Protein AF-A0A5E4R726-F1 (afdb_monomer_lite)

InterPro domains:
  IPR000719 Protein kinase domain [PS50011] (1-165)
  IPR001245 Serine-threonine/tyrosine-protein kinase, catalytic domain [PF07714] (75-159)
  IPR011009 Protein kinase-like domain superfamily [SSF56112] (16-161)
  IPR050122 Receptor Tyrosine Kinase [PTHR24416] (76-166)

Foldseek 3Di:
DDDDDDDDDDDDDDPVPVQVDQPPDDDPPDWHFPHWDDDPPPDIGTDTDDDPCPDPLCVLDVVPDDDDPVQLDPWALQCPDPVHDDDQLRVLLSQLVVVLCVLQSVPDRQDDDDSVCLVVRLVPRDDRPPDDPCCCVQSRSQSSPNPSVSRDGVVVNVVVVVVVVVVVD

Sequence (169 aa):
MDGARQPRVSEEGSGREEVDAPGSLQHINIVEILGYSWDHGSDVLIVMEYLEEGSLNYYLKFQGDKLRISHLLKYAPESAVEPWHFSTKSDVWSYGVTAWEIFTRARHEVPRFDVERPRERAACFQIPEGCPSEIFRHLMKDCWALDPNMRPKFIDLIHMCKRFIDEYK

Organism: NCBI:txid189913

Radius of gyration: 20.61 Å; chains: 1; bounding box: 39×37×75 Å

Secondary structure (DSSP, 8-state):
-----PPP-----SSSTTTS-TTS---TTS--EEEEEE-SSSPEEEEE---TT--HHHHHHTTS----GGGT----GGGSSSSP---HHHHHHHHHHHHHHHHTTT-SPPPP--TT-HHHHHHH-PPPTT--HHHIIIIIIGGG-SSGGGSPPHHHHHHHHHHHHHH--

pLDDT: mean 76.46, std 18.39, range [31.94, 97.38]

Structure (mmCIF, N/CA/C/O backbone):
data_AF-A0A5E4R726-F1
#
_entry.id   AF-A0A5E4R726-F1
#
loop_
_atom_site.group_PDB
_atom_site.id
_atom_site.type_symbol
_atom_site.label_atom_id
_atom_site.label_alt_id
_atom_site.label_comp_id
_atom_site.label_asym_id
_atom_site.label_entity_id
_atom_site.label_seq_id
_atom_site.pdbx_PDB_ins_code
_atom_site.Cartn_x
_atom_site.Cartn_y
_atom_site.Cartn_z
_atom_site.occupancy
_atom_site.B_iso_or_equiv
_atom_site.auth_seq_id
_atom_site.auth_comp_id
_atom_site.auth_asym_id
_atom_site.auth_atom_id
_atom_site.pdbx_PDB_model_num
ATOM 1 N N . MET A 1 1 ? 6.542 -8.229 -60.021 1.00 38.91 1 MET A N 1
ATOM 2 C CA . MET A 1 1 ? 7.242 -9.075 -59.040 1.00 38.91 1 MET A CA 1
ATOM 3 C C . MET A 1 1 ? 8.365 -8.232 -58.488 1.00 38.91 1 MET A C 1
ATOM 5 O O . MET A 1 1 ? 9.374 -8.132 -59.154 1.00 38.91 1 MET A O 1
ATOM 9 N N . ASP A 1 2 ? 8.161 -7.591 -57.346 1.00 31.94 2 ASP A N 1
ATOM 10 C CA . ASP A 1 2 ? 9.264 -7.082 -56.533 1.00 31.94 2 ASP A CA 1
ATOM 11 C C . ASP A 1 2 ? 8.820 -7.211 -55.083 1.00 31.94 2 ASP A C 1
ATOM 13 O O . ASP A 1 2 ? 7.809 -6.649 -54.661 1.00 31.94 2 ASP A O 1
ATOM 17 N N . GLY A 1 3 ? 9.484 -8.131 -54.387 1.00 32.69 3 GLY A N 1
ATOM 18 C CA . GLY A 1 3 ? 9.099 -8.611 -53.073 1.00 32.69 3 GLY A CA 1
ATOM 19 C C . GLY A 1 3 ? 9.516 -7.627 -51.992 1.00 32.69 3 GLY A C 1
ATOM 20 O O . GLY A 1 3 ? 10.701 -7.345 -51.820 1.00 32.69 3 GLY A O 1
ATOM 21 N N . ALA A 1 4 ? 8.530 -7.156 -51.231 1.00 32.84 4 ALA A N 1
ATOM 22 C CA . ALA A 1 4 ? 8.738 -6.451 -49.978 1.00 32.84 4 ALA A CA 1
ATOM 23 C C . ALA A 1 4 ? 9.521 -7.353 -49.010 1.00 32.84 4 ALA A C 1
ATOM 25 O O . ALA A 1 4 ? 9.029 -8.382 -48.543 1.00 32.84 4 ALA A O 1
ATOM 26 N N . ARG A 1 5 ? 10.772 -6.983 -48.736 1.00 34.66 5 ARG A N 1
ATOM 27 C CA . ARG A 1 5 ? 11.630 -7.661 -47.767 1.00 34.66 5 ARG A CA 1
ATOM 28 C C . ARG A 1 5 ? 11.375 -7.028 -46.395 1.00 34.66 5 ARG A C 1
ATOM 30 O O . ARG A 1 5 ? 11.817 -5.914 -46.141 1.00 34.66 5 ARG A O 1
ATOM 37 N N . GLN A 1 6 ? 10.636 -7.730 -45.536 1.00 34.84 6 GLN A N 1
ATOM 38 C CA . GLN A 1 6 ? 10.488 -7.383 -44.116 1.00 34.84 6 GLN A CA 1
ATOM 39 C C . GLN A 1 6 ? 11.869 -7.381 -43.430 1.00 34.84 6 GLN A C 1
ATOM 41 O O . GLN A 1 6 ? 12.623 -8.345 -43.617 1.00 34.84 6 GLN A O 1
ATOM 46 N N . PRO A 1 7 ? 12.225 -6.365 -42.623 1.00 33.47 7 PRO A N 1
ATOM 47 C CA . PRO A 1 7 ? 13.367 -6.469 -41.731 1.00 33.47 7 PRO A CA 1
ATOM 48 C C . PRO A 1 7 ? 12.990 -7.265 -40.476 1.00 33.47 7 PRO A C 1
ATOM 50 O O . PRO A 1 7 ? 11.919 -7.095 -39.897 1.00 33.47 7 PRO A O 1
ATOM 53 N N . ARG A 1 8 ? 13.896 -8.169 -40.094 1.00 33.66 8 ARG A N 1
ATOM 54 C CA . ARG A 1 8 ? 13.818 -9.034 -38.913 1.00 33.66 8 ARG A CA 1
ATOM 55 C C . ARG A 1 8 ? 13.822 -8.198 -37.636 1.00 33.66 8 ARG A C 1
ATOM 57 O O . ARG A 1 8 ? 14.671 -7.325 -37.484 1.00 33.66 8 ARG A O 1
ATOM 64 N N . VAL A 1 9 ? 12.925 -8.532 -36.714 1.00 37.53 9 VAL A N 1
ATOM 65 C CA . VAL A 1 9 ? 12.929 -8.018 -35.342 1.00 37.53 9 VAL A CA 1
ATOM 66 C C . VAL A 1 9 ? 14.068 -8.701 -34.585 1.00 37.53 9 VAL A C 1
ATOM 68 O O . VAL A 1 9 ? 14.033 -9.913 -34.387 1.00 37.53 9 VAL A O 1
ATOM 71 N N . SER A 1 10 ? 15.089 -7.936 -34.208 1.00 32.03 10 SER A N 1
ATOM 72 C CA . SER A 1 10 ? 16.091 -8.333 -33.218 1.00 32.03 10 SER A CA 1
ATOM 73 C C . SER A 1 10 ? 15.640 -7.897 -31.822 1.00 32.03 10 SER A C 1
ATOM 75 O O . SER A 1 10 ? 15.134 -6.788 -31.636 1.00 32.03 10 SER A O 1
ATOM 77 N N . GLU A 1 11 ? 15.778 -8.827 -30.881 1.00 43.84 11 GLU A N 1
ATOM 78 C CA . GLU A 1 11 ? 15.504 -8.714 -29.450 1.00 43.84 11 GLU A CA 1
ATOM 79 C C . GLU A 1 11 ? 16.425 -7.677 -28.792 1.00 43.84 11 GLU A C 1
ATOM 81 O O . GLU A 1 11 ? 17.637 -7.828 -28.853 1.00 43.84 11 GLU A O 1
ATOM 86 N N . GLU A 1 12 ? 15.852 -6.655 -28.153 1.00 35.75 12 GLU A N 1
ATOM 87 C CA . GLU A 1 12 ? 16.437 -5.909 -27.026 1.00 35.75 12 GLU A CA 1
ATOM 88 C C . GLU A 1 12 ? 15.285 -5.152 -26.333 1.00 35.75 12 GLU A C 1
ATOM 90 O O . GLU A 1 12 ? 14.464 -4.506 -26.989 1.00 35.75 12 GLU A O 1
ATOM 95 N N . GLY A 1 13 ? 15.127 -5.390 -25.027 1.00 41.84 13 GLY A N 1
ATOM 96 C CA . GLY A 1 13 ? 13.869 -5.236 -24.291 1.00 41.84 13 GLY A CA 1
ATOM 97 C C . GLY A 1 13 ? 13.724 -3.993 -23.406 1.00 41.84 13 GLY A C 1
ATOM 98 O O . GLY A 1 13 ? 14.481 -3.033 -23.496 1.00 41.84 13 GLY A O 1
ATOM 99 N N . SER A 1 14 ? 12.719 -4.089 -22.523 1.00 43.75 14 SER A N 1
ATOM 100 C CA . SER A 1 14 ? 12.252 -3.170 -21.466 1.00 43.75 14 SER A CA 1
ATOM 101 C C . SER A 1 14 ? 11.027 -2.304 -21.812 1.00 43.75 14 SER A C 1
ATOM 103 O O . SER A 1 14 ? 10.053 -2.326 -21.073 1.00 43.75 14 SER A O 1
ATOM 105 N N . GLY A 1 15 ? 10.990 -1.609 -22.954 1.00 42.38 15 GLY A N 1
ATOM 106 C CA . GLY A 1 15 ? 9.916 -0.632 -23.236 1.00 42.38 15 GLY A CA 1
ATOM 107 C C . GLY A 1 15 ? 8.631 -1.161 -23.895 1.00 42.38 15 GLY A C 1
ATOM 108 O O . GLY A 1 15 ? 7.714 -0.383 -24.134 1.00 42.38 15 GLY A O 1
ATOM 109 N N . ARG A 1 16 ? 8.563 -2.448 -24.261 1.00 45.03 16 ARG A N 1
ATOM 110 C CA . ARG A 1 16 ? 7.463 -2.988 -25.092 1.00 45.03 16 ARG A CA 1
ATOM 111 C C . ARG A 1 16 ? 6.272 -3.529 -24.293 1.00 45.03 16 ARG A C 1
ATOM 113 O O . ARG A 1 16 ? 5.160 -3.516 -24.803 1.00 45.03 16 ARG A O 1
ATOM 120 N N . GLU A 1 17 ? 6.472 -3.951 -23.044 1.00 53.25 17 GLU A N 1
ATOM 121 C CA . GLU A 1 17 ? 5.417 -4.624 -22.263 1.00 53.25 17 GLU A CA 1
ATOM 122 C C . GLU A 1 17 ? 4.271 -3.689 -21.840 1.00 53.25 17 GLU A C 1
ATOM 124 O O . GLU A 1 17 ? 3.121 -4.117 -21.805 1.00 53.25 17 GLU A O 1
ATOM 129 N N . GLU A 1 18 ? 4.551 -2.410 -21.572 1.00 52.06 18 GLU A N 1
ATOM 130 C CA . GLU A 1 18 ? 3.526 -1.414 -21.202 1.00 52.06 18 GLU A CA 1
ATOM 131 C C . GLU A 1 18 ? 2.736 -0.902 -22.423 1.00 52.06 18 GLU A C 1
ATOM 133 O O . GLU A 1 18 ? 1.622 -0.395 -22.301 1.00 52.06 18 GLU A O 1
ATOM 138 N N . VAL A 1 19 ? 3.308 -1.068 -23.618 1.00 52.16 19 VAL A N 1
ATOM 139 C CA . VAL A 1 19 ? 2.870 -0.424 -24.862 1.00 52.16 19 VAL A CA 1
ATOM 140 C C . VAL A 1 19 ? 2.080 -1.371 -25.775 1.00 52.16 19 VAL A C 1
ATOM 142 O O . VAL A 1 19 ? 1.308 -0.904 -26.606 1.00 52.16 19 VAL A O 1
ATOM 145 N N . ASP A 1 20 ? 2.201 -2.691 -25.593 1.00 51.06 20 ASP A N 1
ATOM 146 C CA . ASP A 1 20 ? 1.505 -3.708 -26.402 1.00 51.06 20 ASP A CA 1
ATOM 147 C C . ASP A 1 20 ? 0.073 -4.041 -25.914 1.00 51.06 20 ASP A C 1
ATOM 149 O O . ASP A 1 20 ? -0.581 -4.931 -26.463 1.00 51.06 20 ASP A O 1
ATOM 153 N N . ALA A 1 21 ? -0.466 -3.314 -24.924 1.00 53.12 21 ALA A N 1
ATOM 154 C CA . ALA A 1 21 ? -1.817 -3.535 -24.388 1.00 53.12 21 ALA A CA 1
ATOM 155 C C . ALA A 1 21 ? -2.792 -2.325 -24.404 1.00 53.12 21 ALA A C 1
ATOM 157 O O . ALA A 1 21 ? -3.631 -2.240 -23.498 1.00 53.12 21 ALA A O 1
ATOM 158 N N . PRO A 1 22 ? -2.768 -1.386 -25.377 1.00 48.72 22 PRO A N 1
ATOM 159 C CA . PRO A 1 22 ? -3.762 -0.318 -25.430 1.00 48.72 22 PRO A CA 1
ATOM 160 C C . PRO A 1 22 ? -5.153 -0.941 -25.630 1.00 48.72 22 PRO A C 1
ATOM 162 O O . PRO A 1 22 ? -5.489 -1.439 -26.704 1.00 48.72 22 PRO A O 1
ATOM 165 N N . GLY A 1 23 ? -5.943 -0.968 -24.551 1.00 54.25 23 GLY A N 1
ATOM 166 C CA . GLY A 1 23 ? -7.335 -1.425 -24.539 1.00 54.25 23 GLY A CA 1
ATOM 167 C C . GLY A 1 23 ? -7.680 -2.633 -23.654 1.00 54.25 23 GLY A C 1
ATOM 168 O O . GLY A 1 23 ? -8.866 -2.929 -23.530 1.00 54.25 23 GLY A O 1
ATOM 169 N N . SER A 1 24 ? -6.735 -3.338 -23.012 1.00 59.78 24 SER A N 1
ATOM 170 C CA . SER A 1 24 ? -7.097 -4.527 -22.202 1.00 59.78 24 SER A CA 1
ATOM 171 C C . SER A 1 24 ? -7.517 -4.223 -20.756 1.00 59.78 24 SER A C 1
ATOM 173 O O . SER A 1 24 ? -8.160 -5.055 -20.117 1.00 59.78 24 SER A O 1
ATOM 175 N N . LEU A 1 25 ? -7.161 -3.051 -20.225 1.00 66.88 25 LEU A N 1
ATOM 176 C CA . LEU A 1 25 ? -7.441 -2.621 -18.850 1.00 66.88 25 LEU A CA 1
ATOM 177 C C . LEU A 1 25 ? -8.148 -1.259 -18.865 1.00 66.88 25 LEU A C 1
ATOM 179 O O . LEU A 1 25 ? -7.525 -0.222 -18.684 1.00 66.88 25 LEU A O 1
ATOM 183 N N . GLN A 1 26 ? -9.464 -1.270 -19.088 1.00 77.38 26 GLN A N 1
ATOM 184 C CA . GLN A 1 26 ? -10.313 -0.081 -18.968 1.00 77.38 26 GLN A CA 1
ATOM 185 C C . GLN A 1 26 ? -11.113 -0.139 -17.666 1.00 77.38 26 GLN A C 1
ATOM 187 O O . GLN A 1 26 ? -11.965 -1.011 -17.478 1.00 77.38 26 GLN A O 1
ATOM 192 N N . HIS A 1 27 ? -10.835 0.785 -16.749 1.00 82.94 27 HIS A N 1
ATOM 193 C CA . HIS A 1 27 ? -11.554 0.897 -15.486 1.00 82.94 27 HIS A CA 1
ATOM 194 C C . HIS A 1 27 ? -11.467 2.325 -14.943 1.00 82.94 27 HIS A C 1
ATOM 196 O O . HIS A 1 27 ? -10.405 2.925 -14.980 1.00 82.94 27 HIS A O 1
ATOM 202 N N . ILE A 1 28 ? -12.545 2.826 -14.334 1.00 87.00 28 ILE A N 1
ATOM 203 C CA . ILE A 1 28 ? -12.646 4.201 -13.794 1.00 87.00 28 ILE A CA 1
ATOM 204 C C . ILE A 1 28 ? -11.561 4.580 -12.764 1.00 87.00 28 ILE A C 1
ATOM 206 O O . ILE A 1 28 ? -11.330 5.753 -12.506 1.00 87.00 28 ILE A O 1
ATOM 210 N N . ASN A 1 29 ? -10.901 3.588 -12.161 1.00 85.44 29 ASN A N 1
ATOM 211 C CA . ASN A 1 29 ? -9.837 3.783 -11.167 1.00 85.44 29 ASN A CA 1
ATOM 212 C C . ASN A 1 29 ? -8.431 3.440 -11.706 1.00 85.44 29 ASN A C 1
ATOM 214 O O . ASN A 1 29 ? -7.531 3.189 -10.907 1.00 85.44 29 ASN A O 1
ATOM 218 N N . ILE A 1 30 ? -8.255 3.334 -13.026 1.00 86.06 30 ILE A N 1
ATOM 219 C CA . ILE A 1 30 ? -6.975 3.048 -13.689 1.00 86.06 30 ILE A CA 1
ATOM 220 C C . ILE A 1 30 ? -6.772 4.101 -14.776 1.00 86.06 30 ILE A C 1
ATOM 222 O O . ILE A 1 30 ? -7.690 4.344 -15.550 1.00 86.06 30 ILE A O 1
ATOM 226 N N . VAL A 1 31 ? -5.576 4.693 -14.822 1.00 86.19 31 VAL A N 1
ATOM 227 C CA . VAL A 1 31 ? -5.217 5.707 -15.822 1.00 86.19 31 VAL A CA 1
ATOM 228 C C . VAL A 1 31 ? -5.265 5.099 -17.220 1.00 86.19 31 VAL A C 1
ATOM 230 O O . VAL A 1 31 ? -4.605 4.090 -17.480 1.00 86.19 31 VAL A O 1
ATOM 233 N N . GLU A 1 32 ? -6.027 5.713 -18.120 1.00 85.88 32 GLU A N 1
ATOM 234 C CA . GLU A 1 32 ? -6.128 5.272 -19.507 1.00 85.88 32 GLU A CA 1
ATOM 235 C C . GLU A 1 32 ? -4.864 5.633 -20.305 1.00 85.88 32 GLU A C 1
ATOM 237 O O . GLU A 1 32 ? -4.462 6.798 -20.402 1.00 85.88 32 GLU A O 1
ATOM 242 N N . ILE A 1 33 ? -4.247 4.619 -20.918 1.00 86.81 33 ILE A N 1
ATOM 243 C CA . ILE A 1 33 ? -3.194 4.801 -21.921 1.00 86.81 33 ILE A CA 1
ATOM 244 C C . ILE A 1 33 ? -3.875 5.079 -23.264 1.00 86.81 33 ILE A C 1
ATOM 246 O O . ILE A 1 33 ? -4.525 4.206 -23.836 1.00 86.81 33 ILE A O 1
ATOM 250 N N . LEU A 1 34 ? -3.706 6.300 -23.771 1.00 85.81 34 LEU A N 1
ATOM 251 C CA . LEU A 1 34 ? -4.310 6.770 -25.020 1.00 85.81 34 LEU A CA 1
ATOM 252 C C . LEU A 1 34 ? -3.499 6.350 -26.251 1.00 85.81 34 LEU A C 1
ATOM 254 O O . LEU A 1 34 ? -4.045 6.222 -27.346 1.00 85.81 34 LEU A O 1
ATOM 258 N N . GLY A 1 35 ? -2.191 6.153 -26.089 1.00 83.75 35 GLY A N 1
ATOM 259 C CA . GLY A 1 35 ? -1.318 5.700 -27.161 1.00 83.75 35 GLY A CA 1
ATOM 260 C C . GLY A 1 35 ? 0.156 5.850 -26.823 1.00 83.75 35 GLY A C 1
ATOM 261 O O . GLY A 1 35 ? 0.540 6.105 -25.685 1.00 83.75 35 GLY A O 1
ATOM 262 N N . TYR A 1 36 ? 0.992 5.707 -27.841 1.00 85.25 36 TYR A N 1
ATOM 263 C CA . TYR A 1 36 ? 2.433 5.850 -27.725 1.00 85.25 36 TYR A CA 1
ATOM 264 C C . TYR A 1 36 ? 3.003 6.479 -28.993 1.00 85.25 36 TYR A C 1
ATOM 266 O O . TYR A 1 36 ? 2.413 6.396 -30.071 1.00 85.25 36 TYR A O 1
ATOM 274 N N . SER A 1 37 ? 4.153 7.123 -28.859 1.00 82.81 37 SER A N 1
ATOM 275 C CA . SER A 1 37 ? 4.924 7.678 -29.966 1.00 82.81 37 SER A CA 1
ATOM 276 C C . SER A 1 37 ? 6.364 7.199 -29.853 1.00 82.81 37 SER A C 1
ATOM 278 O O . SER A 1 37 ? 6.890 7.071 -28.748 1.00 82.81 37 SER A O 1
ATOM 280 N N . TRP A 1 38 ? 7.000 6.933 -30.987 1.00 84.75 38 TRP A N 1
ATOM 281 C CA . TRP A 1 38 ? 8.415 6.590 -31.054 1.00 84.75 38 TRP A CA 1
ATOM 282 C C . TRP A 1 38 ? 9.065 7.354 -32.208 1.00 84.75 38 TRP A C 1
ATOM 284 O O . TRP A 1 38 ? 8.460 7.516 -33.268 1.00 84.75 38 TRP A O 1
ATOM 294 N N . ASP A 1 39 ? 10.303 7.800 -32.015 1.00 80.88 39 ASP A N 1
ATOM 295 C CA . ASP A 1 39 ? 11.155 8.308 -33.096 1.00 80.88 39 ASP A CA 1
ATOM 296 C C . ASP A 1 39 ? 12.292 7.306 -33.368 1.00 80.88 39 ASP A C 1
ATOM 298 O O . ASP A 1 39 ? 12.570 6.421 -32.558 1.00 80.88 39 ASP A O 1
ATOM 302 N N . HIS A 1 40 ? 12.974 7.414 -34.509 1.00 67.44 40 HIS A N 1
ATOM 303 C CA . HIS A 1 40 ? 14.112 6.577 -34.924 1.00 67.44 40 HIS A CA 1
ATOM 304 C C . HIS A 1 40 ? 15.375 6.721 -34.038 1.00 67.44 40 HIS A C 1
ATOM 306 O O . HIS A 1 40 ? 16.468 6.326 -34.444 1.00 67.44 40 HIS A O 1
ATOM 312 N N . GLY A 1 41 ? 15.224 7.228 -32.813 1.00 60.66 41 GLY A N 1
ATOM 313 C CA . GLY A 1 41 ? 16.233 7.312 -31.766 1.00 60.66 41 GLY A CA 1
ATOM 314 C C . GLY A 1 41 ? 15.621 7.014 -30.398 1.00 60.66 41 GLY A C 1
ATOM 315 O O . GLY A 1 41 ? 15.338 7.936 -29.650 1.00 60.66 41 GLY A O 1
ATOM 316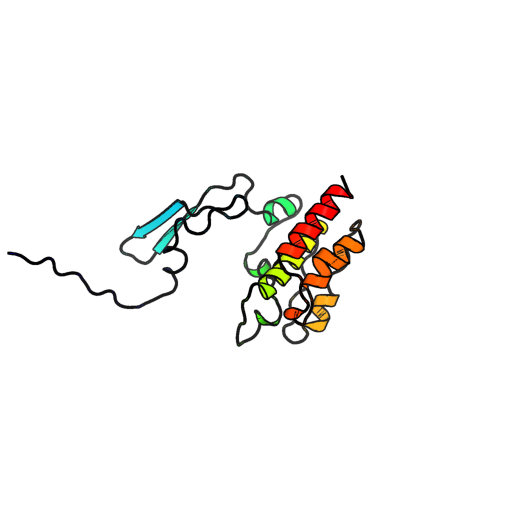 N N . SER A 1 42 ? 15.434 5.725 -30.106 1.00 66.75 42 SER A N 1
ATOM 317 C CA . SER A 1 42 ? 15.331 5.070 -28.783 1.00 66.75 42 SER A CA 1
ATOM 318 C C . SER A 1 42 ? 14.268 5.506 -27.761 1.00 66.75 42 SER A C 1
ATOM 320 O O . SER A 1 42 ? 13.969 4.710 -26.871 1.00 66.75 42 SER A O 1
ATOM 322 N N . ASP A 1 43 ? 13.683 6.695 -27.860 1.00 76.69 43 ASP A N 1
ATOM 323 C CA . ASP A 1 43 ? 12.762 7.209 -26.850 1.00 76.69 43 ASP A CA 1
ATOM 324 C C . ASP A 1 43 ? 11.312 6.866 -27.210 1.00 76.69 43 ASP A C 1
ATOM 326 O O . ASP A 1 43 ? 10.775 7.278 -28.243 1.00 76.69 43 ASP A O 1
ATOM 330 N N . VAL A 1 44 ? 10.674 6.093 -26.331 1.00 81.06 44 VAL A N 1
ATOM 331 C CA . VAL A 1 44 ? 9.242 5.796 -26.384 1.00 81.06 44 VAL A CA 1
ATOM 332 C C . VAL A 1 44 ? 8.519 6.776 -25.469 1.00 81.06 44 VAL A C 1
ATOM 334 O O . VAL A 1 44 ? 8.796 6.844 -24.272 1.00 81.06 44 VAL A O 1
ATOM 337 N N . LEU A 1 45 ? 7.579 7.534 -26.028 1.00 83.38 45 LEU A N 1
ATOM 338 C CA . LEU A 1 45 ? 6.675 8.395 -25.273 1.00 83.38 45 LEU A CA 1
ATOM 339 C C . LEU A 1 45 ? 5.341 7.676 -25.091 1.00 83.38 45 LEU A C 1
ATOM 341 O O . LEU A 1 45 ? 4.720 7.283 -26.077 1.00 83.38 45 LEU A O 1
ATOM 345 N N . ILE A 1 46 ? 4.879 7.555 -23.848 1.00 85.12 46 ILE A N 1
ATOM 346 C CA . ILE A 1 46 ? 3.538 7.053 -23.528 1.00 85.12 46 ILE A CA 1
ATOM 347 C C . ILE A 1 46 ? 2.607 8.257 -23.376 1.00 85.12 46 ILE A C 1
ATOM 349 O O . ILE A 1 46 ? 2.886 9.185 -22.616 1.00 85.12 46 ILE A O 1
ATOM 353 N N . VAL A 1 47 ? 1.502 8.246 -24.117 1.00 87.56 47 VAL A N 1
ATOM 354 C CA . VAL A 1 47 ? 0.441 9.250 -24.037 1.00 87.56 47 VAL A CA 1
ATOM 355 C C . VAL A 1 47 ? -0.681 8.672 -23.183 1.00 87.56 47 VAL A C 1
ATOM 357 O O . VAL A 1 47 ? -1.251 7.637 -23.520 1.00 87.56 47 VAL A O 1
ATOM 360 N N . MET A 1 48 ? -1.002 9.339 -22.080 1.00 89.31 48 MET A N 1
ATOM 361 C CA . MET A 1 48 ? -2.036 8.932 -21.122 1.00 89.31 48 MET A CA 1
ATOM 362 C C . MET A 1 48 ? -3.078 10.036 -20.968 1.00 89.31 48 MET A C 1
ATOM 364 O O . MET A 1 48 ? -2.837 11.180 -21.367 1.00 89.31 48 MET A O 1
ATOM 368 N N . GLU A 1 49 ? -4.223 9.709 -20.375 1.00 89.12 49 GLU A N 1
ATOM 369 C CA . GLU A 1 49 ? -5.182 10.728 -19.959 1.00 89.12 49 GLU A CA 1
ATOM 370 C C . GLU A 1 49 ? -4.555 11.735 -18.981 1.00 89.12 49 GLU A C 1
ATOM 372 O O . GLU A 1 49 ? -3.632 11.435 -18.216 1.00 89.12 49 GLU A O 1
ATOM 377 N N . TYR A 1 50 ? -5.068 12.962 -19.012 1.00 89.19 50 TYR A N 1
ATOM 378 C CA . TYR A 1 50 ? -4.639 14.014 -18.105 1.00 89.19 50 TYR A CA 1
ATOM 379 C C . TYR A 1 50 ? -5.531 14.041 -16.860 1.00 89.19 50 TYR A C 1
ATOM 381 O O . TYR A 1 50 ? -6.741 14.219 -16.966 1.00 89.19 50 TYR A O 1
ATOM 389 N N . LEU A 1 51 ? -4.920 13.922 -15.679 1.00 89.56 51 LEU A N 1
ATOM 390 C CA . LEU A 1 51 ? -5.597 14.072 -14.389 1.00 89.56 51 LEU A CA 1
ATOM 391 C C . LEU A 1 51 ? -5.358 15.486 -13.839 1.00 89.56 51 LEU A C 1
ATOM 393 O O . LEU A 1 51 ? -4.254 15.789 -13.382 1.00 89.56 51 LEU A O 1
ATOM 397 N N . GLU A 1 52 ? -6.389 16.338 -13.866 1.00 85.62 52 GLU A N 1
ATOM 398 C CA . GLU A 1 52 ? -6.301 17.771 -13.512 1.00 85.62 52 GLU A CA 1
ATOM 399 C C . GLU A 1 52 ? -5.743 18.017 -12.099 1.00 85.62 52 GLU A C 1
ATOM 401 O O . GLU A 1 52 ? -4.916 18.904 -11.895 1.00 85.62 52 GLU A O 1
ATOM 406 N N . GLU A 1 53 ? -6.129 17.178 -11.136 1.00 80.56 53 GLU A N 1
ATOM 407 C CA . GLU A 1 53 ? -5.729 17.295 -9.724 1.00 80.56 53 GLU A CA 1
ATOM 408 C C . GLU A 1 53 ? -4.341 16.696 -9.422 1.00 80.56 53 GLU A C 1
ATOM 410 O O . GLU A 1 53 ? -3.849 16.736 -8.289 1.00 80.56 53 GLU A O 1
ATOM 415 N N . GLY A 1 54 ? -3.679 16.135 -10.438 1.00 83.62 54 GLY A N 1
ATOM 416 C CA . GLY A 1 54 ? -2.361 15.530 -10.313 1.00 83.62 54 GLY A CA 1
ATOM 417 C C . GLY A 1 54 ? -2.333 14.311 -9.384 1.00 83.62 54 GLY A C 1
ATOM 418 O O . GLY A 1 54 ? -3.298 13.563 -9.238 1.00 83.62 54 GLY A O 1
ATOM 419 N N . SER A 1 55 ? -1.173 14.051 -8.776 1.00 81.81 55 SER A N 1
ATOM 420 C CA . SER A 1 55 ? -0.994 12.851 -7.947 1.00 81.81 55 SER A CA 1
ATOM 421 C C . SER A 1 55 ? -1.715 12.963 -6.599 1.00 81.81 55 SER A C 1
ATOM 423 O O . SER A 1 55 ? -1.618 13.990 -5.929 1.00 81.81 55 SER A O 1
ATOM 425 N N . LEU A 1 56 ? -2.312 11.863 -6.123 1.00 80.25 56 LEU A N 1
ATOM 426 C CA . LEU A 1 56 ? -2.916 11.778 -4.783 1.00 80.25 56 LEU A CA 1
ATOM 427 C C . LEU A 1 56 ? -1.968 12.268 -3.687 1.00 80.25 56 LEU A C 1
ATOM 429 O O . LEU A 1 56 ? -2.377 12.936 -2.746 1.00 80.25 56 LEU A O 1
ATOM 433 N N . ASN A 1 57 ? -0.686 11.939 -3.792 1.00 73.81 57 ASN A N 1
ATOM 434 C CA . ASN A 1 57 ? 0.258 12.327 -2.763 1.00 73.81 57 ASN A CA 1
ATOM 435 C C . ASN A 1 57 ? 0.600 13.825 -2.844 1.00 73.81 57 ASN A C 1
ATOM 437 O O . ASN A 1 57 ? 0.739 14.452 -1.804 1.00 73.81 57 ASN A O 1
ATOM 441 N N . TYR A 1 58 ? 0.622 14.440 -4.035 1.00 74.31 58 TYR A N 1
ATOM 442 C CA . TYR A 1 58 ? 0.588 15.905 -4.146 1.00 74.31 58 TYR A CA 1
ATOM 443 C C . TYR A 1 58 ? -0.681 16.461 -3.497 1.00 74.31 58 TYR A C 1
ATOM 445 O O . TYR A 1 58 ? -0.568 17.346 -2.672 1.00 74.31 58 TYR A O 1
ATOM 453 N N . TYR A 1 59 ? -1.866 15.916 -3.768 1.00 76.50 59 TYR A N 1
ATOM 454 C CA . TYR A 1 59 ? -3.110 16.385 -3.148 1.00 76.50 59 TYR A CA 1
ATOM 455 C C . TYR A 1 59 ? -3.083 16.304 -1.606 1.00 76.50 59 TYR A C 1
ATOM 457 O O . TYR A 1 59 ? -3.417 17.268 -0.919 1.00 76.50 59 TYR A O 1
ATOM 465 N N . LEU A 1 60 ? -2.608 15.185 -1.046 1.00 76.44 60 LEU A N 1
ATOM 466 C CA . LEU A 1 60 ? -2.456 15.003 0.403 1.00 76.44 60 LEU A CA 1
ATOM 467 C C . LEU A 1 60 ? -1.365 15.918 0.992 1.00 76.44 60 LEU A C 1
ATOM 469 O O . LEU A 1 60 ? -1.525 16.414 2.107 1.00 76.44 60 LEU A O 1
ATOM 473 N N . LYS A 1 61 ? -0.276 16.164 0.244 1.00 70.50 61 LYS A N 1
ATOM 474 C CA . LYS A 1 61 ? 0.899 16.940 0.676 1.00 70.50 61 LYS A CA 1
ATOM 475 C C . LYS A 1 61 ? 0.965 18.376 0.202 1.00 70.50 61 LYS A C 1
ATOM 477 O O . LYS A 1 61 ? 1.854 19.076 0.630 1.00 70.50 61 LYS A O 1
ATOM 482 N N . PHE A 1 62 ? 0.117 18.900 -0.659 1.00 63.84 62 PHE A N 1
ATOM 483 C CA . PHE A 1 62 ? 0.138 20.331 -0.990 1.00 63.84 62 PHE A CA 1
ATOM 484 C C . PHE A 1 62 ? -0.764 21.145 -0.055 1.00 63.84 62 PHE A C 1
ATOM 486 O O . PHE A 1 62 ? -1.050 22.313 -0.291 1.00 63.84 62 PHE A O 1
ATOM 493 N N . GLN A 1 63 ? -1.036 20.551 1.116 1.00 60.97 63 GLN A N 1
ATOM 494 C CA . GLN A 1 63 ? -1.035 21.216 2.425 1.00 60.97 63 GLN A CA 1
ATOM 495 C C . GLN A 1 63 ? 0.263 20.983 3.272 1.00 60.97 63 GLN A C 1
ATOM 497 O O . GLN A 1 63 ? 0.217 21.111 4.493 1.00 60.97 63 GLN A O 1
ATOM 502 N N . GLY A 1 64 ? 1.421 20.648 2.674 1.00 44.88 64 GLY A N 1
ATOM 503 C CA . GLY A 1 64 ? 2.726 20.354 3.324 1.00 44.88 64 GLY A CA 1
ATOM 504 C C . GLY A 1 64 ? 3.755 19.501 2.513 1.00 44.88 64 GLY A C 1
ATOM 505 O O . GLY A 1 64 ? 3.838 18.293 2.706 1.00 44.88 64 GLY A O 1
ATOM 506 N N . ASP A 1 65 ? 4.506 20.156 1.612 1.00 48.75 65 ASP A N 1
ATOM 507 C CA . ASP A 1 65 ? 5.711 19.822 0.801 1.00 48.75 65 ASP A CA 1
ATOM 508 C C . ASP A 1 65 ? 6.132 18.405 0.276 1.00 48.75 65 ASP A C 1
ATOM 510 O O . ASP A 1 65 ? 6.215 17.393 0.972 1.00 48.75 65 ASP A O 1
ATOM 514 N N . LYS A 1 66 ? 6.565 18.457 -1.007 1.00 53.31 66 LYS A N 1
ATOM 515 C CA . LYS A 1 66 ? 7.426 17.621 -1.898 1.00 53.31 66 LYS A CA 1
ATOM 516 C C . LYS A 1 66 ? 7.487 16.086 -1.766 1.00 53.31 66 LYS A C 1
ATOM 518 O O . LYS A 1 66 ? 7.787 15.488 -0.732 1.00 53.31 66 LYS A O 1
ATOM 523 N N . LEU A 1 67 ? 7.388 15.432 -2.929 1.00 48.69 67 LEU A N 1
ATOM 524 C CA . LEU A 1 67 ? 7.649 14.004 -3.120 1.00 48.69 67 LEU A CA 1
ATOM 525 C C . LEU A 1 67 ? 8.818 13.755 -4.049 1.00 48.69 67 LEU A C 1
ATOM 527 O O . LEU A 1 67 ? 8.928 14.359 -5.110 1.00 48.69 67 LEU A O 1
ATOM 531 N N . ARG A 1 68 ? 9.651 12.796 -3.655 1.00 54.22 68 ARG A N 1
ATOM 532 C CA . ARG A 1 68 ? 10.596 12.117 -4.537 1.00 54.22 68 ARG A CA 1
ATOM 533 C C . ARG A 1 68 ? 10.042 10.722 -4.807 1.00 54.22 68 ARG A C 1
ATOM 535 O O . ARG A 1 68 ? 9.607 10.058 -3.869 1.00 54.22 68 ARG A O 1
ATOM 542 N N . ILE A 1 69 ? 10.063 10.288 -6.065 1.00 45.56 69 ILE A N 1
ATOM 543 C CA . ILE A 1 69 ? 9.547 8.980 -6.516 1.00 45.56 69 ILE A CA 1
ATOM 544 C C . ILE A 1 69 ? 10.203 7.819 -5.747 1.00 45.56 69 ILE A C 1
ATOM 546 O O . ILE A 1 69 ? 9.534 6.856 -5.384 1.00 45.56 69 ILE A O 1
ATOM 550 N N . SER A 1 70 ? 11.472 7.970 -5.359 1.00 46.91 70 SER A N 1
ATOM 551 C CA . SER A 1 70 ? 12.199 7.006 -4.523 1.00 46.91 70 SER A CA 1
ATOM 552 C C . SER A 1 70 ? 11.632 6.817 -3.106 1.00 46.91 70 SER A C 1
ATOM 554 O O . SER A 1 70 ? 11.996 5.858 -2.437 1.00 46.91 70 SER A O 1
ATOM 556 N N . HIS A 1 71 ? 10.742 7.697 -2.630 1.00 51.53 71 HIS A N 1
ATOM 557 C CA . HIS A 1 71 ? 10.055 7.561 -1.337 1.00 51.53 71 HIS A CA 1
ATOM 558 C C . HIS A 1 71 ? 8.637 6.973 -1.454 1.00 51.53 71 HIS A C 1
ATOM 560 O O . HIS A 1 71 ? 7.999 6.713 -0.432 1.00 51.53 71 HIS A O 1
ATOM 566 N N . LEU A 1 72 ? 8.117 6.799 -2.673 1.00 49.53 72 LEU A N 1
ATOM 567 C CA . LEU A 1 72 ? 6.743 6.346 -2.918 1.00 49.53 72 LEU A CA 1
ATOM 568 C C . LEU A 1 72 ? 6.619 4.825 -2.986 1.00 49.53 72 LEU A C 1
ATOM 570 O O . LEU A 1 72 ? 5.584 4.279 -2.612 1.00 49.53 72 LEU A O 1
ATOM 574 N N . LEU A 1 73 ? 7.673 4.135 -3.415 1.00 57.31 73 LEU A N 1
ATOM 575 C CA . LEU A 1 73 ? 7.637 2.689 -3.581 1.00 57.31 73 LEU A CA 1
ATOM 576 C C . LEU A 1 73 ? 7.936 1.991 -2.253 1.00 57.31 73 LEU A C 1
ATOM 578 O O . LEU A 1 73 ? 9.077 1.828 -1.823 1.00 57.31 73 LEU A O 1
ATOM 582 N N . LYS A 1 74 ? 6.857 1.622 -1.565 1.00 74.06 74 LYS A N 1
ATOM 583 C CA . LYS A 1 74 ? 6.880 1.002 -0.239 1.00 74.06 74 LYS A CA 1
ATOM 584 C C . LYS A 1 74 ? 6.554 -0.472 -0.38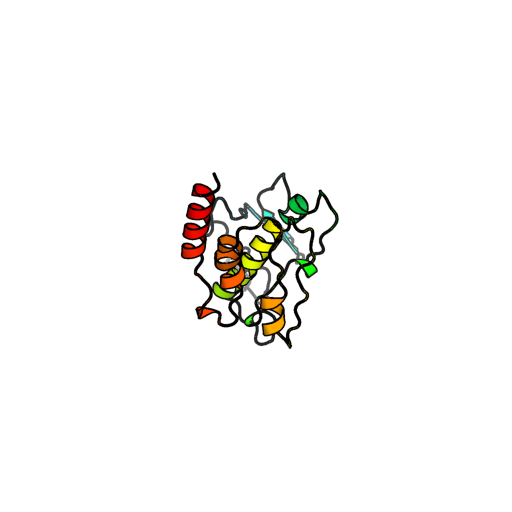8 1.00 74.06 74 LYS A C 1
ATOM 586 O O . LYS A 1 74 ? 5.461 -0.925 -0.078 1.00 74.06 74 LYS A O 1
ATOM 591 N N . TYR A 1 75 ? 7.556 -1.196 -0.857 1.00 75.44 75 TYR A N 1
ATOM 592 C CA . TYR A 1 75 ? 7.475 -2.613 -1.175 1.00 75.44 75 TYR A CA 1
ATOM 593 C C . TYR A 1 75 ? 7.157 -3.491 0.038 1.00 75.44 75 TYR A C 1
ATOM 595 O O . TYR A 1 75 ? 7.561 -3.178 1.168 1.00 75.44 75 TYR A O 1
ATOM 603 N N . ALA A 1 76 ? 6.479 -4.608 -0.226 1.00 86.06 76 ALA A N 1
ATOM 604 C CA . ALA A 1 76 ? 6.374 -5.725 0.702 1.00 86.06 76 ALA A CA 1
ATOM 605 C C . ALA A 1 76 ? 7.758 -6.355 0.944 1.00 86.06 76 ALA A C 1
ATOM 607 O O . ALA A 1 76 ? 8.628 -6.234 0.076 1.00 86.06 76 ALA A O 1
ATOM 608 N N . PRO A 1 77 ? 7.989 -7.030 2.087 1.00 85.38 77 PRO A N 1
ATOM 609 C CA . PRO A 1 77 ? 9.300 -7.590 2.390 1.00 85.38 77 PRO A CA 1
ATOM 610 C C . PRO A 1 77 ? 9.857 -8.513 1.307 1.00 85.38 77 PRO A C 1
ATOM 612 O O . PRO A 1 77 ? 11.019 -8.390 0.936 1.00 85.38 77 PRO A O 1
ATOM 615 N N . GLU A 1 78 ? 9.010 -9.376 0.750 1.00 86.06 78 GLU A N 1
ATOM 616 C CA . GLU A 1 78 ? 9.376 -10.320 -0.306 1.00 86.06 78 GLU A CA 1
ATOM 617 C C . GLU A 1 78 ? 9.694 -9.661 -1.660 1.00 86.06 78 GLU A C 1
ATOM 619 O O . GLU A 1 78 ? 10.346 -10.270 -2.503 1.00 86.06 78 GLU A O 1
ATOM 624 N N . SER A 1 79 ? 9.258 -8.417 -1.874 1.00 86.88 79 SER A N 1
ATOM 625 C CA . SER A 1 79 ? 9.479 -7.665 -3.118 1.00 86.88 79 SER A CA 1
ATOM 626 C C . SER A 1 79 ? 10.707 -6.757 -3.057 1.00 86.88 79 SER A C 1
ATOM 628 O O . SER A 1 79 ? 11.041 -6.102 -4.038 1.00 86.88 79 SER A O 1
ATOM 630 N N . ALA A 1 80 ? 11.355 -6.672 -1.897 1.00 81.12 80 ALA A N 1
ATOM 631 C CA . ALA A 1 80 ? 12.405 -5.698 -1.622 1.00 81.12 80 ALA A CA 1
ATOM 632 C C . ALA A 1 80 ? 13.787 -6.321 -1.377 1.00 81.12 80 ALA A C 1
ATOM 634 O O . ALA A 1 80 ? 14.760 -5.589 -1.210 1.00 81.12 80 ALA A O 1
ATOM 635 N N . VAL A 1 81 ? 13.875 -7.652 -1.379 1.00 78.94 81 VAL A N 1
ATOM 636 C CA . VAL A 1 81 ? 15.127 -8.415 -1.319 1.00 78.94 81 VAL A CA 1
ATOM 637 C C . VAL A 1 81 ? 15.178 -9.407 -2.474 1.00 78.94 81 VAL A C 1
ATOM 639 O O . VAL A 1 81 ? 14.135 -9.860 -2.940 1.00 78.94 81 VAL A O 1
ATOM 642 N N . GLU A 1 82 ? 16.379 -9.734 -2.949 1.00 77.38 82 GLU A N 1
ATOM 643 C CA . GLU A 1 82 ? 16.551 -10.758 -3.979 1.00 77.38 82 GLU A CA 1
ATOM 644 C C . GLU A 1 82 ? 16.364 -12.178 -3.404 1.00 77.38 82 GLU A C 1
ATOM 646 O O . GLU A 1 82 ? 16.846 -12.458 -2.302 1.00 77.38 82 GLU A O 1
ATOM 651 N N . PRO A 1 83 ? 15.705 -13.096 -4.141 1.00 83.50 83 PRO A N 1
ATOM 652 C CA . PRO A 1 83 ? 15.045 -12.855 -5.423 1.00 83.50 83 PRO A CA 1
ATOM 653 C C . PRO A 1 83 ? 13.756 -12.043 -5.237 1.00 83.50 83 PRO A C 1
ATOM 655 O O . PRO A 1 83 ? 12.988 -12.304 -4.314 1.00 83.50 83 PRO A O 1
ATOM 658 N N . TRP A 1 84 ? 13.523 -11.054 -6.106 1.00 83.88 84 TRP A N 1
ATOM 659 C CA . TRP A 1 84 ? 12.366 -10.167 -5.987 1.00 83.88 84 TRP A CA 1
ATOM 660 C C . TRP A 1 84 ? 11.074 -10.921 -6.309 1.00 83.88 84 TRP A C 1
ATOM 662 O O . TRP A 1 84 ? 10.912 -11.441 -7.413 1.00 83.88 84 TRP A O 1
ATOM 672 N N . HIS A 1 85 ? 10.135 -10.954 -5.364 1.00 85.69 85 HIS A N 1
ATOM 673 C CA . HIS A 1 85 ? 8.830 -11.580 -5.565 1.00 85.69 85 HIS A CA 1
ATOM 674 C C . HIS A 1 85 ? 7.732 -10.521 -5.629 1.00 85.69 85 HIS A C 1
ATOM 676 O O . HIS A 1 85 ? 7.408 -9.880 -4.628 1.00 85.69 85 HIS A O 1
ATOM 682 N N . PHE A 1 86 ? 7.122 -10.373 -6.803 1.00 90.12 86 PHE A N 1
ATOM 683 C CA . PHE A 1 86 ? 5.963 -9.510 -7.022 1.00 90.12 86 PHE A CA 1
ATOM 684 C C . PHE A 1 86 ? 4.710 -10.361 -7.220 1.00 90.12 86 PHE A C 1
ATOM 686 O O . PHE A 1 86 ? 4.729 -11.380 -7.911 1.00 90.12 86 PHE A O 1
ATOM 693 N N . SER A 1 87 ? 3.616 -9.975 -6.572 1.00 93.38 87 SER A N 1
ATOM 694 C CA . SER A 1 87 ? 2.329 -10.660 -6.662 1.00 93.38 87 SER A CA 1
ATOM 695 C C . SER A 1 87 ? 1.185 -9.737 -6.250 1.00 93.38 87 SER A C 1
ATOM 697 O O . SER A 1 87 ? 1.388 -8.733 -5.573 1.00 93.38 87 SER A O 1
ATOM 699 N N . THR A 1 88 ? -0.057 -10.159 -6.487 1.00 95.12 88 THR A N 1
ATOM 700 C CA . THR A 1 88 ? -1.228 -9.464 -5.928 1.00 95.12 88 THR A CA 1
ATOM 701 C C . THR A 1 88 ? -1.144 -9.308 -4.402 1.00 95.12 88 THR A C 1
ATOM 703 O O . THR A 1 88 ? -1.701 -8.370 -3.841 1.00 95.12 88 THR A O 1
ATOM 706 N N . LYS A 1 89 ? -0.436 -10.199 -3.688 1.00 96.31 89 LYS A N 1
ATOM 707 C CA . LYS A 1 89 ? -0.255 -10.072 -2.235 1.00 96.31 89 LYS A CA 1
ATOM 708 C C . LYS A 1 89 ? 0.752 -8.985 -1.860 1.00 96.31 89 LYS A C 1
ATOM 710 O O . LYS A 1 89 ? 0.555 -8.350 -0.822 1.00 96.31 89 LYS A O 1
ATOM 715 N N . SER A 1 90 ? 1.792 -8.742 -2.660 1.00 92.00 90 SER A N 1
ATOM 716 C CA . SER A 1 90 ? 2.678 -7.589 -2.446 1.00 92.00 90 SER A CA 1
ATOM 717 C C . SER A 1 90 ? 1.959 -6.273 -2.751 1.00 92.00 90 SER A C 1
ATOM 719 O O . SER A 1 90 ? 2.181 -5.286 -2.056 1.00 92.00 90 SER A O 1
ATOM 721 N N . ASP A 1 91 ? 1.013 -6.271 -3.694 1.00 93.50 91 ASP A N 1
ATOM 722 C CA . ASP A 1 91 ? 0.170 -5.097 -3.963 1.00 93.50 91 ASP A CA 1
ATOM 723 C C . ASP A 1 91 ? -0.781 -4.795 -2.801 1.00 93.50 91 ASP A C 1
ATOM 725 O O . ASP A 1 91 ? -0.992 -3.634 -2.459 1.00 93.50 91 ASP A O 1
ATOM 729 N N . VAL A 1 92 ? -1.309 -5.829 -2.134 1.00 95.94 92 VAL A N 1
ATOM 730 C CA . VAL A 1 92 ? -2.118 -5.661 -0.913 1.00 95.94 92 VAL A CA 1
ATOM 731 C C . VAL A 1 92 ? -1.314 -4.985 0.201 1.00 95.94 92 VAL A C 1
ATOM 733 O O . VAL A 1 92 ? -1.843 -4.117 0.894 1.00 95.94 92 VAL A O 1
ATOM 736 N N . TRP A 1 93 ? -0.026 -5.311 0.352 1.00 92.69 93 TRP A N 1
ATOM 737 C CA . TRP A 1 93 ? 0.843 -4.601 1.295 1.00 92.69 93 TRP A CA 1
ATOM 738 C C . TRP A 1 93 ? 0.924 -3.112 0.948 1.00 92.69 93 TRP A C 1
ATOM 740 O O . TRP A 1 93 ? 0.661 -2.262 1.803 1.00 92.69 93 TRP A O 1
ATOM 750 N N . SER A 1 94 ? 1.244 -2.800 -0.312 1.00 90.75 94 SER A N 1
ATOM 751 C CA . SER A 1 94 ? 1.326 -1.425 -0.814 1.00 90.75 94 SER A CA 1
ATOM 752 C C . SER A 1 94 ? 0.005 -0.673 -0.619 1.00 90.75 94 SER A C 1
ATOM 754 O O . SER A 1 94 ? 0.021 0.471 -0.173 1.00 90.75 94 SER A O 1
ATOM 756 N N . TYR A 1 95 ? -1.138 -1.332 -0.829 1.00 93.56 95 TYR A N 1
ATOM 757 C CA . TYR A 1 95 ? -2.461 -0.771 -0.552 1.00 93.56 95 TYR A CA 1
ATOM 758 C C . TYR A 1 95 ? -2.638 -0.388 0.922 1.00 93.56 95 TYR A C 1
ATOM 760 O O . TYR A 1 95 ? -3.080 0.722 1.212 1.00 93.56 95 TYR A O 1
ATOM 768 N N . GLY A 1 96 ? -2.253 -1.259 1.863 1.00 92.94 96 GLY A N 1
ATOM 769 C CA . GLY A 1 96 ? -2.305 -0.942 3.295 1.00 92.94 96 GLY A CA 1
ATOM 770 C C . GLY A 1 96 ? -1.469 0.293 3.640 1.00 92.94 96 GLY A C 1
ATOM 771 O O . GLY A 1 96 ? -1.893 1.146 4.421 1.00 92.94 96 GLY A O 1
ATOM 772 N N . VAL A 1 97 ? -0.307 0.436 2.997 1.00 89.75 97 VAL A N 1
ATOM 773 C CA . VAL A 1 97 ? 0.544 1.621 3.138 1.00 89.75 97 VAL A CA 1
ATOM 774 C C . VAL A 1 97 ? -0.129 2.877 2.575 1.00 89.75 97 VAL A C 1
ATOM 776 O O . VAL A 1 97 ? -0.145 3.903 3.254 1.00 89.75 97 VAL A O 1
ATOM 779 N N . THR A 1 98 ? -0.735 2.800 1.388 1.00 89.50 98 THR A N 1
ATOM 780 C CA . THR A 1 98 ? -1.516 3.901 0.801 1.00 89.50 98 THR A CA 1
ATOM 781 C C . THR A 1 98 ? -2.691 4.297 1.694 1.00 89.50 98 THR A C 1
ATOM 783 O O . THR A 1 98 ? -2.907 5.484 1.927 1.00 89.50 98 THR A O 1
ATOM 786 N N . ALA A 1 99 ? -3.421 3.329 2.254 1.00 91.62 99 ALA A N 1
ATOM 787 C CA . ALA A 1 99 ? -4.496 3.597 3.203 1.00 91.62 99 ALA A CA 1
ATOM 788 C C . ALA A 1 99 ? -3.964 4.351 4.430 1.00 91.62 99 ALA A C 1
ATOM 790 O O . ALA A 1 99 ? -4.514 5.381 4.814 1.00 91.62 99 ALA A O 1
ATOM 791 N N . TRP A 1 100 ? -2.848 3.913 5.011 1.00 90.81 100 TRP A N 1
ATOM 792 C CA . TRP A 1 100 ? -2.225 4.628 6.124 1.00 90.81 100 TRP A CA 1
ATOM 793 C C . TRP A 1 100 ? -1.798 6.057 5.756 1.00 90.81 100 TRP A C 1
ATOM 795 O O . TRP A 1 100 ? -2.007 6.982 6.543 1.00 90.81 100 TRP A O 1
ATOM 805 N N . GLU A 1 101 ? -1.258 6.279 4.555 1.00 87.44 101 GLU A N 1
ATOM 806 C CA . GLU A 1 101 ? -0.941 7.627 4.060 1.00 87.44 101 GLU A CA 1
ATOM 807 C C . GLU A 1 101 ? -2.179 8.513 3.943 1.00 87.44 101 GLU A C 1
ATOM 809 O O . GLU A 1 101 ? -2.125 9.681 4.320 1.00 87.44 101 GLU A O 1
ATOM 814 N N . ILE A 1 102 ? -3.303 7.966 3.477 1.00 87.88 102 ILE A N 1
ATOM 815 C CA . ILE A 1 102 ? -4.575 8.692 3.404 1.00 87.88 102 ILE A CA 1
ATOM 816 C C . ILE A 1 102 ? -5.016 9.122 4.808 1.00 87.88 102 ILE A C 1
ATOM 818 O O . ILE A 1 102 ? -5.276 10.303 5.040 1.00 87.88 102 ILE A O 1
ATOM 822 N N . PHE A 1 103 ? -5.038 8.197 5.771 1.00 87.81 103 PHE A N 1
ATOM 823 C CA . PHE A 1 103 ? -5.484 8.493 7.138 1.00 87.81 103 PHE A CA 1
ATOM 824 C C . PHE A 1 103 ? -4.537 9.431 7.896 1.00 87.81 103 PHE A C 1
ATOM 826 O O . PHE A 1 103 ? -4.984 10.232 8.712 1.00 87.81 103 PHE A O 1
ATOM 833 N N . THR A 1 104 ? -3.238 9.390 7.602 1.00 86.75 104 THR A N 1
ATOM 834 C CA . THR A 1 104 ? -2.256 10.342 8.147 1.00 86.75 104 THR A CA 1
ATOM 835 C C . THR A 1 104 ? -2.154 11.640 7.347 1.00 86.75 104 THR A C 1
ATOM 837 O O . THR A 1 104 ? -1.392 12.532 7.729 1.00 86.75 104 THR A O 1
ATOM 840 N N . ARG A 1 105 ? -2.894 11.764 6.237 1.00 84.50 105 ARG A N 1
ATOM 841 C CA . ARG A 1 105 ? -2.800 12.871 5.272 1.00 84.50 105 ARG A CA 1
ATOM 842 C C . ARG A 1 105 ? -1.364 13.119 4.802 1.00 84.50 105 ARG A C 1
ATOM 844 O O . ARG A 1 105 ? -0.942 14.262 4.676 1.00 84.50 105 ARG A O 1
ATOM 851 N N . ALA A 1 106 ? -0.593 12.044 4.649 1.00 82.38 106 ALA A N 1
ATOM 852 C CA . ALA A 1 106 ? 0.827 12.061 4.304 1.00 82.38 106 ALA A CA 1
ATOM 853 C C . ALA A 1 106 ? 1.705 12.979 5.191 1.00 82.38 106 ALA A C 1
ATOM 855 O O . ALA A 1 106 ? 2.808 13.351 4.787 1.00 82.38 106 ALA A O 1
ATOM 856 N N . ARG A 1 107 ? 1.251 13.321 6.411 1.00 81.25 107 ARG A N 1
ATOM 857 C CA . ARG A 1 107 ? 1.986 14.176 7.368 1.00 81.25 107 ARG A CA 1
ATOM 858 C C . ARG A 1 107 ? 3.162 13.469 8.027 1.00 81.25 107 ARG A C 1
ATOM 860 O O . ARG A 1 107 ? 4.050 14.117 8.570 1.00 81.25 107 ARG A O 1
ATOM 867 N N . HIS A 1 108 ? 3.142 12.142 8.012 1.00 80.44 108 HIS A N 1
ATOM 868 C CA . HIS A 1 108 ? 4.182 11.311 8.586 1.00 80.44 108 HIS A CA 1
ATOM 869 C C . HIS A 1 108 ? 4.940 10.602 7.471 1.00 80.44 108 HIS A C 1
ATOM 871 O O . HIS A 1 108 ? 4.343 10.055 6.541 1.00 80.44 108 HIS A O 1
ATOM 877 N N . GLU A 1 109 ? 6.266 10.589 7.577 1.00 78.94 109 GLU A N 1
ATOM 878 C CA . GLU A 1 109 ? 7.078 9.734 6.724 1.00 78.94 109 GLU A CA 1
ATOM 879 C C . GLU A 1 109 ? 6.724 8.274 7.004 1.00 78.94 109 GLU A C 1
ATOM 881 O O . GLU A 1 109 ? 6.610 7.863 8.162 1.00 78.94 109 GLU A O 1
ATOM 886 N N . VAL A 1 110 ? 6.548 7.476 5.948 1.00 77.50 110 VAL A N 1
ATOM 887 C CA . VAL A 1 110 ? 6.406 6.036 6.157 1.00 77.50 110 VAL A CA 1
ATOM 888 C C . VAL A 1 110 ? 7.712 5.497 6.731 1.00 77.50 110 VAL A C 1
ATOM 890 O O . VAL A 1 110 ? 8.775 5.819 6.190 1.00 77.50 110 VAL A O 1
ATOM 893 N N . PRO A 1 111 ? 7.642 4.664 7.787 1.00 75.19 111 PRO A N 1
ATOM 894 C CA . PRO A 1 111 ? 8.814 4.026 8.358 1.00 75.19 111 PRO A CA 1
ATOM 895 C C . PRO A 1 111 ? 9.722 3.423 7.283 1.00 75.19 111 PRO A C 1
ATOM 897 O O . PRO A 1 111 ? 9.262 2.701 6.388 1.00 75.19 111 PRO A O 1
ATOM 900 N N . ARG A 1 112 ? 11.020 3.739 7.375 1.00 70.12 112 ARG A N 1
ATOM 901 C CA . ARG A 1 112 ? 12.031 3.217 6.450 1.00 70.12 112 ARG A CA 1
ATOM 902 C C . ARG A 1 112 ? 12.016 1.696 6.473 1.00 70.12 112 ARG A C 1
ATOM 904 O O . ARG A 1 112 ? 11.809 1.083 7.520 1.00 70.12 112 ARG A O 1
ATOM 911 N N . PHE A 1 113 ? 12.243 1.098 5.308 1.00 68.62 113 PHE A N 1
ATOM 912 C CA . PHE A 1 113 ? 12.348 -0.344 5.231 1.00 68.62 113 PHE A CA 1
ATOM 913 C C . PHE A 1 113 ? 13.745 -0.796 5.622 1.00 68.62 113 PHE A C 1
ATOM 915 O O . PHE A 1 113 ? 14.690 -0.599 4.863 1.00 68.62 113 PHE A O 1
ATOM 922 N N . ASP A 1 114 ? 13.856 -1.401 6.798 1.00 69.38 114 ASP A N 1
ATOM 923 C CA . ASP A 1 114 ? 14.991 -2.255 7.104 1.00 69.38 114 ASP A CA 1
ATOM 924 C C . ASP A 1 114 ? 14.680 -3.668 6.590 1.00 69.38 114 ASP A C 1
ATOM 926 O O . ASP A 1 114 ? 13.863 -4.392 7.169 1.00 69.38 114 ASP A O 1
ATOM 930 N N . VAL A 1 115 ? 15.298 -4.014 5.458 1.00 64.44 115 VAL A N 1
ATOM 931 C CA . VAL A 1 115 ? 15.225 -5.338 4.817 1.00 64.44 115 VAL A CA 1
ATOM 932 C C . VAL A 1 115 ? 15.624 -6.462 5.776 1.00 64.44 115 VAL A C 1
ATOM 934 O O . VAL A 1 115 ? 15.045 -7.544 5.714 1.00 64.44 115 VAL A O 1
ATOM 937 N N . GLU A 1 116 ? 16.532 -6.188 6.715 1.00 69.31 116 GLU A N 1
ATOM 938 C CA . GLU A 1 116 ? 17.034 -7.171 7.678 1.00 69.31 116 GLU A CA 1
ATOM 939 C C . GLU A 1 116 ? 16.058 -7.392 8.844 1.00 69.31 116 GLU A C 1
ATOM 941 O O . GLU A 1 116 ? 16.175 -8.358 9.603 1.00 69.31 116 GLU A O 1
ATOM 946 N N . ARG A 1 117 ? 15.071 -6.499 9.017 1.00 72.75 117 ARG A N 1
ATOM 947 C CA . ARG A 1 117 ? 14.146 -6.489 10.163 1.00 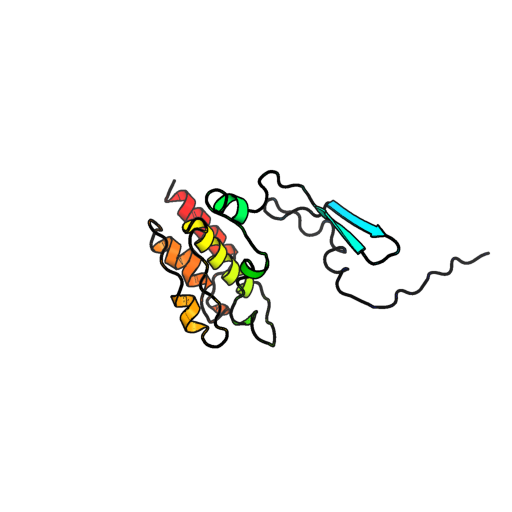72.75 117 ARG A CA 1
ATOM 948 C C . ARG A 1 117 ? 12.684 -6.304 9.740 1.00 72.75 117 ARG A C 1
ATOM 950 O O . ARG A 1 117 ? 11.984 -5.416 10.237 1.00 72.75 117 ARG A O 1
ATOM 957 N N . PRO A 1 118 ? 12.135 -7.196 8.896 1.00 67.25 118 PRO A N 1
ATOM 958 C CA . PRO A 1 118 ? 10.787 -7.043 8.345 1.00 67.25 118 PRO A CA 1
ATOM 959 C C . PRO A 1 118 ? 9.684 -7.059 9.416 1.00 67.25 118 PRO A C 1
ATOM 961 O O . PRO A 1 118 ? 8.655 -6.401 9.256 1.00 67.25 118 PRO A O 1
ATOM 964 N N . ARG A 1 119 ? 9.905 -7.765 10.539 1.00 65.75 119 ARG A N 1
ATOM 965 C CA . ARG A 1 119 ? 8.968 -7.807 11.677 1.00 65.75 119 ARG A CA 1
ATOM 966 C C . ARG A 1 119 ? 8.804 -6.453 12.354 1.00 65.75 119 ARG A C 1
ATOM 968 O O . ARG A 1 119 ? 7.703 -6.121 12.783 1.00 65.75 119 ARG A O 1
ATOM 975 N N . GLU A 1 120 ? 9.892 -5.695 12.453 1.00 65.44 120 GLU A N 1
ATOM 976 C CA . GLU A 1 120 ? 9.883 -4.393 13.112 1.00 65.44 120 GLU A CA 1
ATOM 977 C C . GLU A 1 120 ? 9.027 -3.417 12.293 1.00 65.44 120 GLU A C 1
ATOM 979 O O . GLU A 1 120 ? 8.186 -2.729 12.860 1.00 65.44 120 GLU A O 1
ATOM 984 N N . ARG A 1 121 ? 9.088 -3.475 10.953 1.00 66.00 121 ARG A N 1
ATOM 985 C CA . ARG A 1 121 ? 8.332 -2.574 10.066 1.00 66.00 121 ARG A CA 1
ATOM 986 C C . ARG A 1 121 ? 6.812 -2.690 10.152 1.00 66.00 121 ARG A C 1
ATOM 988 O O . ARG A 1 121 ? 6.153 -1.656 10.208 1.00 66.00 121 ARG A O 1
ATOM 995 N N . ALA A 1 122 ? 6.241 -3.898 10.155 1.00 63.81 122 ALA A N 1
ATOM 996 C CA . ALA A 1 122 ? 4.782 -4.054 10.274 1.00 63.81 122 ALA A CA 1
ATOM 997 C C . ALA A 1 122 ? 4.256 -3.475 11.603 1.00 63.81 122 ALA A C 1
ATOM 999 O O . ALA A 1 122 ? 3.119 -3.014 11.681 1.00 63.81 122 ALA A O 1
ATOM 1000 N N . ALA A 1 123 ? 5.106 -3.455 12.635 1.00 70.56 123 ALA A N 1
ATOM 1001 C CA . ALA A 1 123 ? 4.820 -2.847 13.927 1.00 70.56 123 ALA A CA 1
ATOM 1002 C C . ALA A 1 123 ? 5.167 -1.344 14.002 1.00 70.56 123 ALA A C 1
ATOM 1004 O O . ALA A 1 123 ? 4.710 -0.676 14.925 1.00 70.56 123 ALA A O 1
ATOM 1005 N N . CYS A 1 124 ? 5.938 -0.794 13.053 1.00 73.00 124 CYS A N 1
ATOM 1006 C CA . CYS A 1 124 ? 6.338 0.619 13.045 1.00 73.00 124 CYS A CA 1
ATOM 1007 C C . CYS A 1 124 ? 5.214 1.584 12.647 1.00 73.00 124 CYS A C 1
ATOM 1009 O O . CYS A 1 124 ? 5.337 2.787 12.879 1.00 73.00 124 CYS A O 1
ATOM 1011 N N . PHE A 1 125 ? 4.144 1.104 12.012 1.00 81.06 125 PHE A N 1
ATOM 1012 C CA . PHE A 1 125 ? 3.023 1.963 11.647 1.00 81.06 125 PH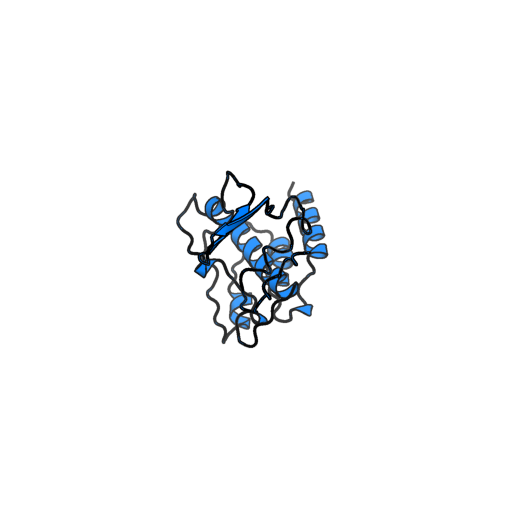E A CA 1
ATOM 1013 C C . PHE A 1 125 ? 2.218 2.334 12.894 1.00 81.06 125 PHE A C 1
ATOM 1015 O O . PHE A 1 125 ? 1.528 1.502 13.482 1.00 81.06 125 PHE A O 1
ATOM 1022 N N . GLN A 1 126 ? 2.289 3.606 13.282 1.00 82.12 126 GLN A N 1
ATOM 1023 C CA . GLN A 1 126 ? 1.418 4.155 14.318 1.00 82.12 126 GLN A CA 1
ATOM 1024 C C . GLN A 1 126 ? -0.045 4.150 13.861 1.00 82.12 126 GLN A C 1
ATOM 1026 O O . GLN A 1 126 ? -0.336 4.301 12.671 1.00 82.12 126 GLN A O 1
ATOM 1031 N N . ILE A 1 127 ? -0.963 4.036 14.818 1.00 87.50 127 ILE A N 1
ATOM 1032 C CA . ILE A 1 127 ? -2.392 4.230 14.565 1.00 87.50 127 ILE A CA 1
ATOM 1033 C C . ILE A 1 127 ? -2.608 5.722 14.259 1.00 87.50 127 ILE A C 1
ATOM 1035 O O . ILE A 1 127 ? -2.236 6.547 15.096 1.00 87.50 127 ILE A O 1
ATOM 1039 N N . PRO A 1 128 ? -3.167 6.097 13.093 1.00 87.44 128 PRO A N 1
ATOM 1040 C CA . PRO A 1 128 ? -3.436 7.499 12.787 1.00 87.44 128 PRO A CA 1
ATOM 1041 C C . PRO A 1 128 ? -4.430 8.104 13.787 1.00 87.44 128 PRO A C 1
ATOM 1043 O O . PRO A 1 128 ? -5.384 7.443 14.201 1.00 87.44 128 PRO A O 1
ATOM 1046 N N . GLU A 1 129 ? -4.224 9.364 14.168 1.00 85.50 129 GLU A N 1
ATOM 1047 C CA . GLU A 1 129 ? -5.102 10.057 15.113 1.00 85.50 129 GLU A CA 1
ATOM 1048 C C . GLU A 1 129 ? -6.543 10.124 14.580 1.00 85.50 129 GLU A C 1
ATOM 1050 O O . GLU A 1 129 ? -6.776 10.458 13.418 1.00 85.50 129 GLU A O 1
ATOM 1055 N N . GLY A 1 130 ? -7.516 9.764 15.421 1.00 85.19 130 GLY A N 1
ATOM 1056 C CA . GLY A 1 130 ? -8.929 9.720 15.034 1.00 85.19 130 GLY A CA 1
ATOM 1057 C C . GLY A 1 130 ? -9.309 8.568 14.095 1.00 85.19 130 GLY A C 1
ATOM 1058 O O . GLY A 1 130 ? -10.468 8.484 13.698 1.00 85.19 130 GLY A O 1
ATOM 1059 N N . CYS A 1 131 ? -8.382 7.666 13.751 1.00 88.44 131 CYS A N 1
ATOM 1060 C CA . CYS A 1 131 ? -8.694 6.471 12.971 1.00 88.44 131 CYS A CA 1
ATOM 1061 C C . CYS A 1 131 ? -9.385 5.417 13.854 1.00 88.44 131 CYS A C 1
ATOM 1063 O O . CYS A 1 131 ? -8.805 4.996 14.862 1.00 88.44 131 CYS A O 1
ATOM 1065 N N . PRO A 1 132 ? -10.592 4.947 13.491 1.00 92.56 132 PRO A N 1
ATOM 1066 C CA . PRO A 1 132 ? -11.238 3.848 14.193 1.00 92.56 132 PRO A CA 1
ATOM 1067 C C . PRO A 1 132 ? -10.359 2.595 14.235 1.00 92.56 132 PRO A C 1
ATOM 1069 O O . PRO A 1 132 ? -9.766 2.196 13.228 1.00 92.56 132 PRO A O 1
ATOM 1072 N N . SER A 1 133 ? -10.320 1.928 15.392 1.00 89.25 133 SER A N 1
ATOM 1073 C CA . SER A 1 133 ? -9.476 0.745 15.612 1.00 89.25 133 SER A CA 1
ATOM 1074 C C . SER A 1 133 ? -9.751 -0.369 14.606 1.00 89.25 133 SER A C 1
ATOM 1076 O O . SER A 1 133 ? -8.826 -1.053 14.176 1.00 89.25 133 SER A O 1
ATOM 1078 N N . GLU A 1 134 ? -11.010 -0.527 14.203 1.00 90.31 134 GLU A N 1
ATOM 1079 C CA . GLU A 1 134 ? -11.440 -1.523 13.225 1.00 90.31 134 GLU A CA 1
ATOM 1080 C C . GLU A 1 134 ? -10.908 -1.234 11.824 1.00 90.31 134 GLU A C 1
ATOM 1082 O O . GLU A 1 134 ? -10.472 -2.160 11.143 1.00 90.31 134 GLU A O 1
ATOM 1087 N N . ILE A 1 135 ? -10.859 0.037 11.416 1.00 91.38 135 ILE A N 1
ATOM 1088 C CA . ILE A 1 135 ? -10.270 0.430 10.135 1.00 91.38 135 ILE A CA 1
ATOM 1089 C C . ILE A 1 135 ? -8.765 0.174 10.164 1.00 91.38 135 ILE A C 1
ATOM 1091 O O . ILE A 1 135 ? -8.239 -0.490 9.272 1.00 91.38 135 ILE A O 1
ATOM 1095 N N . PHE A 1 136 ? -8.067 0.638 11.204 1.00 91.81 136 PHE A N 1
ATOM 1096 C CA . PHE A 1 136 ? -6.630 0.396 11.320 1.00 91.81 136 PHE A CA 1
ATOM 1097 C C . PHE A 1 136 ? -6.307 -1.103 11.321 1.00 91.81 136 PHE A C 1
ATOM 1099 O O . PHE A 1 136 ? -5.405 -1.551 10.617 1.00 91.81 136 PHE A O 1
ATOM 1106 N N . ARG A 1 137 ? -7.060 -1.900 12.082 1.00 89.81 137 ARG A N 1
ATOM 1107 C CA . ARG A 1 137 ? -6.849 -3.343 12.187 1.00 89.81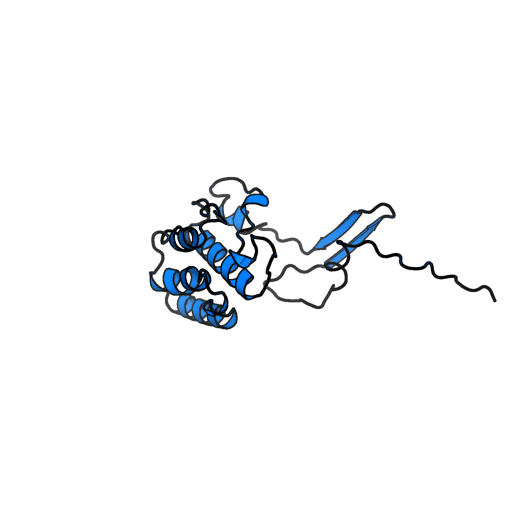 137 ARG A CA 1
ATOM 1108 C C . ARG A 1 137 ? -7.095 -4.046 10.854 1.00 89.81 137 ARG A C 1
ATOM 1110 O O . ARG A 1 137 ? -6.201 -4.722 10.357 1.00 89.81 137 ARG A O 1
ATOM 1117 N N . HIS A 1 138 ? -8.266 -3.848 10.263 1.00 89.81 138 HIS A N 1
ATOM 1118 C CA . HIS A 1 138 ? -8.712 -4.658 9.135 1.00 89.81 138 HIS A CA 1
ATOM 1119 C C . HIS A 1 138 ? -8.309 -4.137 7.759 1.00 89.81 138 HIS A C 1
ATOM 1121 O O . HIS A 1 138 ? -8.116 -4.928 6.840 1.00 89.81 138 HIS A O 1
ATOM 1127 N N . LEU A 1 139 ? -8.173 -2.819 7.600 1.00 90.75 139 LEU A N 1
ATOM 1128 C CA . LEU A 1 139 ? -7.829 -2.215 6.313 1.00 90.75 139 LEU A CA 1
ATOM 1129 C C . LEU A 1 139 ? -6.321 -1.994 6.150 1.00 90.75 139 LEU A C 1
ATOM 1131 O O . LEU A 1 139 ? -5.824 -1.974 5.026 1.00 90.75 139 LEU A O 1
ATOM 1135 N N . MET A 1 140 ? -5.588 -1.826 7.257 1.00 92.75 140 MET A N 1
ATOM 1136 C CA . MET A 1 140 ? -4.150 -1.535 7.228 1.00 92.75 140 MET A CA 1
ATOM 1137 C C . MET A 1 140 ? -3.322 -2.684 7.802 1.00 92.75 140 MET A C 1
ATOM 1139 O O . MET A 1 140 ? -2.529 -3.288 7.086 1.00 92.75 140 MET A O 1
ATOM 1143 N N . LYS A 1 141 ? -3.515 -3.030 9.080 1.00 91.56 141 LYS A N 1
ATOM 1144 C CA . LYS A 1 141 ? -2.656 -3.994 9.778 1.00 91.56 141 LYS A CA 1
ATOM 1145 C C . LYS A 1 141 ? -2.712 -5.391 9.157 1.00 91.56 141 LYS A C 1
ATOM 1147 O O . LYS A 1 141 ? -1.662 -6.002 8.976 1.00 91.56 141 LYS A O 1
ATOM 1152 N N . ASP A 1 142 ? -3.898 -5.865 8.781 1.00 94.25 142 ASP A N 1
ATOM 1153 C CA . ASP A 1 142 ? -4.063 -7.163 8.111 1.00 94.25 142 ASP A CA 1
ATOM 1154 C C . ASP A 1 142 ? -3.368 -7.196 6.727 1.00 94.25 142 ASP A C 1
ATOM 1156 O O . ASP A 1 142 ? -2.835 -8.231 6.318 1.00 94.25 142 ASP A O 1
ATOM 1160 N N . CYS A 1 143 ? -3.271 -6.056 6.028 1.00 94.62 143 CYS A N 1
ATOM 1161 C CA . CYS A 1 143 ? -2.512 -5.932 4.774 1.00 94.62 143 CYS A CA 1
ATOM 1162 C C . CYS A 1 143 ? -0.996 -6.087 4.972 1.00 94.62 143 CYS A C 1
ATOM 1164 O O . CYS A 1 143 ? -0.294 -6.496 4.047 1.00 94.62 143 CYS A O 1
ATOM 1166 N N . TRP A 1 144 ? -0.490 -5.802 6.174 1.00 92.12 144 TRP A N 1
ATOM 1167 C CA . TRP A 1 144 ? 0.930 -5.906 6.522 1.00 92.12 144 TRP A CA 1
ATOM 1168 C C . TRP A 1 144 ? 1.298 -7.221 7.218 1.00 92.12 144 TRP A C 1
ATOM 1170 O O . TRP A 1 144 ? 2.320 -7.308 7.904 1.00 92.12 144 TRP A O 1
ATOM 1180 N N . ALA A 1 145 ? 0.487 -8.269 7.049 1.00 91.56 145 ALA A N 1
ATOM 1181 C CA . ALA A 1 145 ? 0.866 -9.603 7.492 1.00 91.56 145 ALA A CA 1
ATOM 1182 C C . ALA A 1 145 ? 2.165 -10.050 6.793 1.00 91.56 145 ALA A C 1
ATOM 1184 O O . ALA A 1 145 ? 2.314 -9.928 5.573 1.00 91.56 145 ALA A O 1
ATOM 1185 N N . LEU A 1 146 ? 3.114 -10.572 7.574 1.00 88.69 146 LEU A N 1
ATOM 1186 C CA . LEU A 1 146 ? 4.406 -11.026 7.048 1.00 88.69 146 LEU A CA 1
ATOM 1187 C C . LEU A 1 146 ? 4.250 -12.217 6.110 1.00 88.69 146 LEU A C 1
ATOM 1189 O O . LEU A 1 146 ? 4.914 -12.259 5.083 1.00 88.69 146 LEU A O 1
ATOM 1193 N N . ASP A 1 147 ? 3.357 -13.148 6.451 1.00 91.31 147 ASP A N 1
ATOM 1194 C CA . ASP A 1 147 ? 2.936 -14.202 5.536 1.00 91.31 147 ASP A CA 1
ATOM 1195 C C . ASP A 1 147 ? 1.984 -13.602 4.482 1.00 91.31 147 ASP A C 1
ATOM 1197 O O . ASP A 1 147 ? 0.877 -13.176 4.840 1.00 91.31 147 ASP A O 1
ATOM 1201 N N . PRO A 1 148 ? 2.362 -13.580 3.187 1.00 93.62 148 PRO A N 1
ATOM 1202 C CA . PRO A 1 148 ? 1.512 -13.054 2.121 1.00 93.62 148 PRO A CA 1
ATOM 1203 C C . PRO A 1 148 ? 0.148 -13.749 2.030 1.00 93.62 148 PRO A C 1
ATOM 1205 O O . PRO A 1 148 ? -0.838 -13.141 1.598 1.00 93.62 148 PRO A O 1
ATOM 1208 N N . ASN A 1 149 ? 0.044 -15.010 2.458 1.00 95.56 149 ASN A N 1
ATOM 1209 C CA . ASN A 1 149 ? -1.209 -15.761 2.413 1.00 95.56 149 ASN A CA 1
ATOM 1210 C C . ASN A 1 149 ? -2.231 -15.254 3.429 1.00 95.56 149 ASN A C 1
ATOM 1212 O O . ASN A 1 149 ? -3.425 -15.288 3.137 1.00 95.56 149 ASN A O 1
ATOM 1216 N N . MET A 1 150 ? -1.759 -14.703 4.547 1.00 95.69 150 MET A N 1
ATOM 1217 C CA . MET A 1 150 ? -2.596 -14.128 5.602 1.00 95.69 150 MET A CA 1
ATOM 1218 C C . MET A 1 150 ? -3.144 -12.743 5.248 1.00 95.69 150 MET A C 1
ATOM 1220 O O . MET A 1 150 ? -4.074 -12.272 5.898 1.00 95.69 150 MET A O 1
ATOM 1224 N N . ARG A 1 151 ? -2.601 -12.093 4.212 1.00 96.75 151 ARG A N 1
ATOM 1225 C CA . ARG A 1 151 ? -3.104 -10.802 3.728 1.00 96.75 151 ARG A CA 1
ATOM 1226 C C . ARG A 1 151 ? -4.481 -10.971 3.060 1.00 96.75 151 ARG A C 1
ATOM 1228 O O . ARG A 1 151 ? -4.662 -11.950 2.320 1.00 96.75 151 ARG A O 1
ATOM 1235 N N . PRO A 1 152 ? -5.422 -10.026 3.241 1.00 97.38 152 PRO A N 1
ATOM 1236 C CA . PRO A 1 152 ? -6.742 -10.077 2.609 1.00 97.38 152 PRO A CA 1
ATOM 1237 C C . PRO A 1 152 ? -6.639 -10.029 1.080 1.00 97.38 152 PRO A C 1
ATOM 1239 O O . PRO A 1 152 ? -5.628 -9.603 0.520 1.00 97.38 152 PRO A O 1
ATOM 1242 N N . LYS A 1 153 ? -7.685 -10.465 0.374 1.00 97.25 153 LYS A N 1
ATOM 1243 C CA . LYS A 1 153 ? -7.783 -10.247 -1.075 1.00 97.25 153 LYS A CA 1
ATOM 1244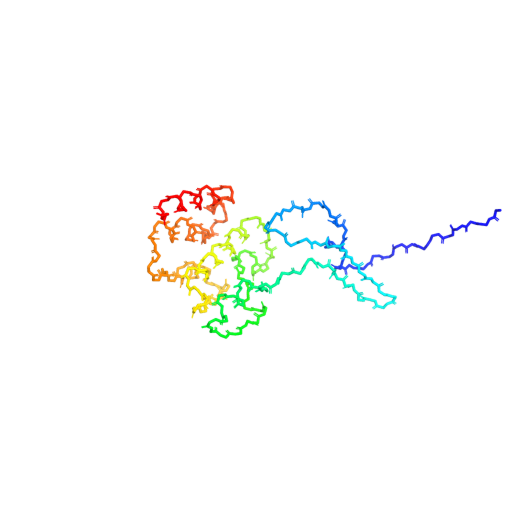 C C . LYS A 1 153 ? -8.384 -8.866 -1.339 1.00 97.25 153 LYS A C 1
ATOM 1246 O O . LYS A 1 153 ? -9.144 -8.347 -0.526 1.00 97.25 153 LYS A O 1
ATOM 1251 N N . PHE A 1 154 ? -8.139 -8.301 -2.521 1.00 96.81 154 PHE A N 1
ATOM 1252 C CA . PHE A 1 154 ? -8.761 -7.028 -2.909 1.00 96.81 154 PHE A CA 1
ATOM 1253 C C . PHE A 1 154 ? -10.293 -7.055 -2.859 1.00 96.81 154 PHE A C 1
ATOM 1255 O O . PHE A 1 154 ? -10.900 -6.061 -2.476 1.00 96.81 154 PHE A O 1
ATOM 1262 N N . ILE A 1 155 ? -10.930 -8.192 -3.162 1.00 96.81 155 ILE A N 1
ATOM 1263 C CA . ILE A 1 155 ? -12.388 -8.320 -3.031 1.00 96.81 155 ILE A CA 1
ATOM 1264 C C . ILE A 1 155 ? -12.860 -8.152 -1.578 1.00 96.81 155 ILE A C 1
ATOM 1266 O O . ILE A 1 155 ? -13.882 -7.513 -1.333 1.00 96.81 155 ILE A O 1
ATOM 1270 N N . ASP A 1 156 ? -12.086 -8.647 -0.610 1.00 96.44 156 ASP A N 1
ATOM 1271 C CA . ASP A 1 156 ? -12.385 -8.497 0.814 1.00 96.44 156 ASP A CA 1
ATOM 1272 C C . ASP A 1 156 ? -12.211 -7.032 1.237 1.00 96.44 156 ASP A C 1
ATOM 1274 O O . ASP A 1 156 ? -13.066 -6.476 1.925 1.00 96.44 156 ASP A O 1
ATOM 1278 N N . LEU A 1 157 ? -11.151 -6.375 0.749 1.00 96.50 157 LEU A N 1
ATOM 1279 C CA . LEU A 1 157 ? -10.895 -4.945 0.964 1.00 96.50 157 LEU A CA 1
ATOM 1280 C C . LEU A 1 157 ? -12.025 -4.068 0.413 1.00 96.50 157 LEU A C 1
ATOM 1282 O O . LEU A 1 157 ? -12.478 -3.160 1.105 1.00 96.50 157 LEU A O 1
ATOM 1286 N N . ILE A 1 158 ? -12.553 -4.372 -0.776 1.00 95.38 158 ILE A N 1
ATOM 1287 C CA . ILE A 1 158 ? -13.705 -3.658 -1.348 1.00 95.38 158 ILE A CA 1
ATOM 1288 C C . ILE A 1 158 ? -14.930 -3.777 -0.433 1.00 95.38 158 ILE A C 1
ATOM 1290 O O . ILE A 1 158 ? -15.587 -2.772 -0.156 1.00 95.38 158 ILE A O 1
ATOM 1294 N N . HIS A 1 159 ? -15.249 -4.982 0.050 1.00 95.50 159 HIS A N 1
ATOM 1295 C CA . HIS A 1 159 ? -16.382 -5.184 0.957 1.00 95.50 159 HIS A CA 1
ATOM 1296 C C . HIS A 1 159 ? -16.190 -4.465 2.296 1.00 95.50 159 HIS A C 1
ATOM 1298 O O . HIS A 1 159 ? -17.132 -3.852 2.800 1.00 95.50 159 HIS A O 1
ATOM 1304 N N . MET A 1 160 ? -14.975 -4.488 2.850 1.00 94.69 160 MET A N 1
ATOM 1305 C CA . MET A 1 160 ? -14.647 -3.764 4.078 1.00 94.69 160 MET A CA 1
ATOM 1306 C C . MET A 1 160 ? -14.793 -2.251 3.902 1.00 94.69 160 MET A C 1
ATOM 1308 O O . MET A 1 160 ? -15.468 -1.619 4.709 1.00 94.69 160 MET A O 1
ATOM 1312 N N . CYS A 1 161 ? -14.244 -1.682 2.826 1.00 93.62 161 CYS A N 1
ATOM 1313 C CA . CYS A 1 161 ? -14.384 -0.260 2.517 1.00 93.62 161 CYS A CA 1
ATOM 1314 C C . CYS A 1 161 ? -15.848 0.151 2.359 1.00 93.62 161 CYS A C 1
ATOM 1316 O O . CYS A 1 161 ? -16.254 1.147 2.945 1.00 93.62 161 CYS A O 1
ATOM 1318 N N . LYS A 1 162 ? -16.656 -0.627 1.625 1.00 94.75 162 LYS A N 1
ATOM 1319 C CA . LYS A 1 162 ? -18.096 -0.357 1.480 1.00 94.75 162 LYS A CA 1
ATOM 1320 C C . LYS A 1 162 ? -18.801 -0.329 2.835 1.00 94.75 162 LYS A C 1
ATOM 1322 O O . LYS A 1 162 ? -19.497 0.633 3.132 1.00 94.75 162 LYS A O 1
ATOM 1327 N N . ARG A 1 163 ? -18.547 -1.332 3.682 1.00 94.62 163 ARG A N 1
ATOM 1328 C CA . ARG A 1 163 ? -19.112 -1.400 5.035 1.00 94.62 163 ARG A CA 1
ATOM 1329 C C . ARG A 1 163 ? -18.721 -0.190 5.883 1.00 94.62 163 ARG A C 1
ATOM 1331 O O . ARG A 1 163 ? -19.590 0.400 6.506 1.00 94.62 163 ARG A O 1
ATOM 1338 N N . PHE A 1 164 ? -17.445 0.196 5.890 1.00 93.31 164 PHE A N 1
ATOM 1339 C CA . PHE A 1 164 ? -16.992 1.363 6.651 1.00 93.31 164 PHE A CA 1
ATOM 1340 C C . PHE A 1 164 ? -17.572 2.673 6.110 1.00 93.31 164 PHE A C 1
ATOM 1342 O O . PHE A 1 164 ? -17.962 3.527 6.896 1.00 93.31 164 PHE A O 1
ATOM 1349 N N . ILE A 1 165 ? -17.677 2.828 4.788 1.00 91.88 165 ILE A N 1
ATOM 1350 C CA . ILE A 1 165 ? -18.334 3.990 4.177 1.00 91.88 165 ILE A CA 1
ATOM 1351 C C . ILE A 1 165 ? -19.793 4.082 4.629 1.00 91.88 165 ILE A C 1
ATOM 1353 O O . ILE A 1 165 ? -20.267 5.177 4.900 1.00 91.88 165 ILE A O 1
ATOM 1357 N N . ASP A 1 166 ? -20.506 2.960 4.716 1.00 92.69 166 ASP A N 1
ATOM 1358 C CA . ASP A 1 166 ? -21.898 2.962 5.168 1.00 92.69 166 ASP A CA 1
ATOM 1359 C C . ASP A 1 166 ? -22.039 3.187 6.683 1.00 92.69 166 ASP A C 1
ATOM 1361 O O . ASP A 1 166 ? -23.018 3.786 7.116 1.00 92.69 166 ASP A O 1
ATOM 1365 N N . GLU A 1 167 ? -21.066 2.747 7.483 1.00 92.44 167 GLU A N 1
ATOM 1366 C CA . GLU A 1 167 ? -21.058 2.890 8.946 1.00 92.44 167 GLU A CA 1
ATOM 1367 C C . GLU A 1 167 ? -20.691 4.307 9.420 1.00 92.44 167 GLU A C 1
ATOM 1369 O O . GLU A 1 167 ? -21.240 4.781 10.411 1.00 92.44 167 GLU A O 1
ATOM 1374 N N . TYR A 1 168 ? -19.780 4.988 8.715 1.00 83.88 168 TYR A N 1
ATOM 1375 C CA . TYR A 1 168 ? -19.287 6.332 9.058 1.00 83.88 168 TYR A CA 1
ATOM 1376 C C . TYR A 1 168 ? -19.885 7.452 8.186 1.00 83.88 168 TYR A C 1
ATOM 1378 O O . TYR A 1 168 ? -19.317 8.546 8.125 1.00 83.88 168 TYR A O 1
ATOM 1386 N N . LYS A 1 169 ? -20.993 7.170 7.492 1.00 64.50 169 LYS A N 1
ATOM 1387 C CA . LYS A 1 169 ? -21.775 8.152 6.726 1.00 64.50 169 LYS A CA 1
ATOM 1388 C C . LYS A 1 169 ? -22.511 9.146 7.619 1.00 64.50 169 LYS A C 1
ATOM 1390 O O . LYS A 1 169 ? -22.985 8.742 8.703 1.00 64.50 169 LYS A O 1
#